Protein AF-A0A060BWV1-F1 (afdb_monomer)

Sequence (136 aa):
MEFATSACESIRKYGNKPITSNFLDAAINSGTGIDYFKLSKPLDFVAWDNYIEFQWGIAEDAAVSRDHALLRSYKGHKPFWVMEQQSGPCGWSKMGPTPTPGKLRLWTYEAVANGADTVVYFRWRACLFGRKILAR

Radius of gyration: 15.7 Å; Cα contacts (8 Å, |Δi|>4): 209; chains: 1; bounding box: 39×29×42 Å

InterPro domains:
  IPR003476 Glycoside hydrolase, family 42 [PTHR36447] (2-130)
  IPR013529 Glycoside hydrolase, family 42, N-terminal [PF02449] (2-131)
  IPR017853 Glycoside hydrolase superfamily [SSF51445] (9-131)

pLDDT: mean 89.51, std 11.51, range [46.09, 98.44]

Organism: NCBI:txid202669

Nearest PDB structures (foldseek):
  4uzs-assembly1_C  TM=8.770E-01  e=2.925E-06  Bifidobacterium bifidum S17
  4ucf-assembly1_C  TM=8.715E-01  e=5.628E-06  Bifidobacterium bifidum S17
  4uzs-assembly1_A  TM=8.643E-01  e=4.938E-06  Bifidobacterium bifidum S17
  4ucf-assembly1_A  TM=8.821E-01  e=1.3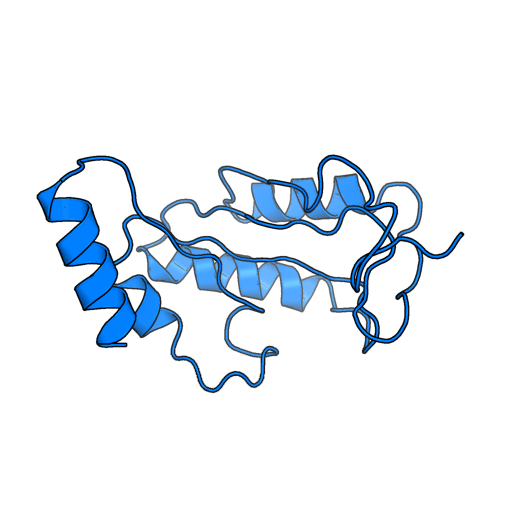18E-05  Bifidobacterium bifidum S17
  8ibt-assembly1_A  TM=8.858E-01  e=1.604E-05  Bifidobacterium longum subsp. infantis ATCC 15697 = JCM 1222 = DSM 20088

Solvent-accessible surface area (backbone atoms only — not comparable to full-atom values): 8004 Å² total; per-residue (Å²): 106,67,67,60,42,54,52,46,53,58,48,53,74,79,44,89,72,88,45,65,61,72,42,65,41,64,87,77,72,57,83,74,86,66,61,59,65,69,57,40,66,72,34,74,46,51,28,24,41,50,72,48,52,35,60,88,49,69,64,53,69,69,56,56,54,51,29,42,46,53,56,20,49,62,65,73,67,41,62,27,32,33,58,26,32,56,73,53,53,34,52,72,91,48,74,18,62,67,67,59,93,63,45,61,60,49,56,53,50,51,42,41,75,55,39,32,79,41,81,35,59,51,63,95,67,83,41,93,66,75,76,67,40,70,87,128

Structure (mmCIF, N/CA/C/O backbone):
data_AF-A0A060BWV1-F1
#
_entry.id   AF-A0A060BWV1-F1
#
loop_
_atom_site.group_PDB
_atom_site.id
_atom_site.type_symbol
_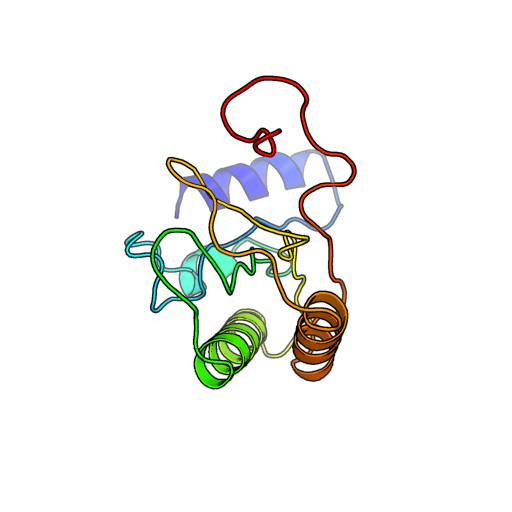atom_site.label_atom_id
_atom_site.label_alt_id
_atom_site.label_comp_id
_atom_site.label_asym_id
_atom_site.label_entity_id
_atom_site.label_seq_id
_atom_site.pdbx_PDB_ins_code
_atom_site.Cartn_x
_atom_site.Cartn_y
_atom_site.Cartn_z
_atom_site.occupancy
_atom_site.B_iso_or_equiv
_atom_site.auth_seq_id
_atom_site.auth_comp_id
_atom_site.auth_asym_id
_atom_site.auth_atom_id
_atom_site.pdbx_PDB_model_num
ATOM 1 N N . MET A 1 1 ? -3.581 14.058 11.736 1.00 87.38 1 MET A N 1
ATOM 2 C CA . MET A 1 1 ? -4.216 12.818 12.244 1.00 87.38 1 MET A CA 1
ATOM 3 C C . MET A 1 1 ? -5.689 13.032 12.567 1.00 87.38 1 MET A C 1
ATOM 5 O O . MET A 1 1 ? -6.490 12.213 12.151 1.00 87.38 1 MET A O 1
ATOM 9 N N . GLU A 1 2 ? -6.054 14.144 13.213 1.00 93.75 2 GLU A N 1
ATOM 10 C CA . GLU A 1 2 ? -7.442 14.525 13.542 1.00 93.75 2 GLU A CA 1
ATOM 11 C C . GLU A 1 2 ? -8.442 14.377 12.383 1.00 93.75 2 GLU A C 1
ATOM 13 O O . GLU A 1 2 ? -9.479 13.743 12.548 1.00 93.75 2 GLU A O 1
ATOM 18 N N . PHE A 1 3 ? -8.087 14.862 11.187 1.00 95.38 3 PHE A N 1
ATOM 19 C CA . PHE A 1 3 ? -8.939 14.740 10.000 1.00 95.38 3 PHE A CA 1
ATOM 20 C C . PHE A 1 3 ? -9.325 13.287 9.675 1.00 95.38 3 PHE A C 1
ATOM 22 O O . PHE A 1 3 ? -10.493 12.995 9.437 1.00 95.38 3 PHE A O 1
ATOM 29 N N . ALA A 1 4 ? -8.361 12.361 9.701 1.00 95.38 4 ALA A N 1
ATOM 30 C CA . ALA A 1 4 ? -8.623 10.956 9.398 1.00 95.38 4 ALA A CA 1
ATOM 31 C C . ALA A 1 4 ? -9.525 10.307 10.457 1.00 95.38 4 ALA A C 1
ATOM 33 O O . ALA A 1 4 ? -10.431 9.551 10.111 1.00 95.38 4 ALA A O 1
ATOM 34 N N . THR A 1 5 ? -9.316 10.637 11.735 1.00 97.19 5 THR A N 1
ATOM 35 C CA . THR A 1 5 ? -10.178 10.175 12.829 1.00 97.19 5 THR A CA 1
ATOM 36 C C . THR A 1 5 ? -11.611 10.675 12.649 1.00 97.19 5 THR A C 1
ATOM 38 O O . THR A 1 5 ? -12.531 9.861 12.618 1.00 97.19 5 THR A O 1
ATOM 41 N N . SER A 1 6 ? -11.794 11.980 12.428 1.00 97.94 6 SER A N 1
ATOM 42 C CA . SER A 1 6 ? -13.116 12.591 12.233 1.00 97.94 6 SER A CA 1
ATOM 43 C C . SER A 1 6 ? -13.848 12.030 11.003 1.00 97.94 6 SER A C 1
ATOM 45 O O . SER A 1 6 ? -15.054 11.766 11.053 1.00 97.94 6 SER A O 1
ATOM 47 N N . ALA A 1 7 ? -13.122 11.760 9.911 1.00 97.62 7 ALA A N 1
ATOM 48 C CA . ALA A 1 7 ? -13.679 11.099 8.734 1.00 97.62 7 ALA A CA 1
ATOM 49 C C . ALA A 1 7 ? -14.156 9.670 9.051 1.00 97.62 7 ALA A C 1
ATOM 51 O O . ALA A 1 7 ? -15.276 9.304 8.691 1.00 97.62 7 ALA A O 1
ATOM 52 N N . CYS A 1 8 ? -13.355 8.877 9.773 1.00 98.06 8 CYS A N 1
ATOM 53 C CA . CYS A 1 8 ? -13.742 7.522 10.178 1.00 98.06 8 CYS A CA 1
ATOM 54 C C . CYS A 1 8 ? -14.973 7.525 11.094 1.00 98.06 8 CYS A C 1
ATOM 56 O O . CYS A 1 8 ? -15.879 6.717 10.904 1.00 98.06 8 CYS A O 1
ATOM 58 N N . GLU A 1 9 ? -15.034 8.435 12.067 1.00 97.44 9 GLU A N 1
ATOM 59 C CA . GLU A 1 9 ? -16.188 8.591 12.964 1.00 97.44 9 GLU A CA 1
ATOM 60 C C . GLU A 1 9 ? -17.460 8.959 12.193 1.00 97.44 9 GLU A C 1
ATOM 62 O O . GLU A 1 9 ? -18.518 8.363 12.406 1.00 97.44 9 GLU A O 1
ATOM 67 N N . SER A 1 10 ? -17.343 9.882 11.236 1.00 97.69 10 SER A N 1
ATOM 68 C CA . SER A 1 10 ? -18.458 10.298 10.383 1.00 97.69 10 SER A CA 1
ATOM 69 C C . SER A 1 10 ? -18.976 9.155 9.508 1.00 97.69 10 SER A C 1
ATOM 71 O O . SER A 1 10 ? -20.188 8.974 9.398 1.00 97.69 10 SER A O 1
ATOM 73 N N . ILE A 1 11 ? -18.083 8.349 8.920 1.00 98.00 11 ILE A N 1
ATOM 74 C CA . ILE A 1 11 ? -18.467 7.165 8.133 1.00 98.00 11 ILE A CA 1
ATOM 75 C C . ILE A 1 11 ? -19.152 6.128 9.033 1.00 98.00 11 ILE A C 1
ATOM 77 O O . ILE A 1 11 ? -20.217 5.623 8.679 1.00 98.00 11 ILE A O 1
ATOM 81 N N . ARG A 1 12 ? -18.596 5.851 10.222 1.00 97.81 12 ARG A N 1
ATOM 82 C CA . ARG A 1 12 ? -19.160 4.886 11.185 1.00 97.81 12 ARG A CA 1
ATOM 83 C C . ARG A 1 12 ? -20.545 5.282 11.695 1.00 97.81 12 ARG A C 1
ATOM 85 O O . ARG A 1 12 ? -21.333 4.405 12.037 1.00 97.81 12 ARG A O 1
ATOM 92 N N . LYS A 1 13 ? -20.880 6.577 11.709 1.00 98.00 13 LYS A N 1
ATOM 93 C CA . LYS A 1 13 ? -22.228 7.048 12.067 1.00 98.00 13 LYS A CA 1
ATOM 94 C C . LYS A 1 13 ? -23.313 6.514 11.123 1.00 98.00 13 LYS A C 1
ATOM 96 O O . LYS A 1 13 ? -24.444 6.318 11.559 1.00 98.00 13 LYS A O 1
ATOM 101 N N . TYR A 1 14 ? -22.981 6.287 9.851 1.00 97.50 14 TYR A N 1
ATOM 102 C CA . TYR A 1 14 ? -23.947 5.914 8.811 1.00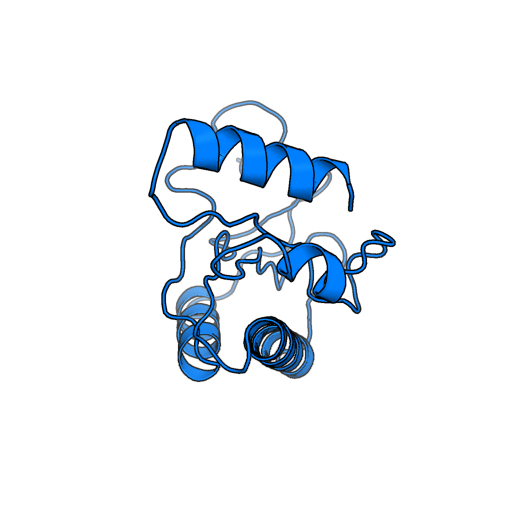 97.50 14 TYR A CA 1
ATOM 103 C C . TYR A 1 14 ? -23.629 4.579 8.119 1.00 97.50 14 TYR A C 1
ATOM 105 O O . TYR A 1 14 ? -24.329 4.194 7.185 1.00 97.50 14 TYR A O 1
ATOM 113 N N . GLY A 1 15 ? -22.596 3.855 8.557 1.00 96.19 15 GLY A N 1
ATOM 114 C CA . GLY A 1 15 ? -22.171 2.606 7.935 1.00 96.19 15 GLY A CA 1
ATOM 115 C C . GLY A 1 15 ? -21.398 1.695 8.883 1.00 96.19 15 GLY A C 1
ATOM 116 O O . GLY A 1 15 ? -20.798 2.135 9.856 1.00 96.19 15 GLY A O 1
ATOM 117 N N . ASN A 1 16 ? -21.401 0.400 8.572 1.00 96.00 16 ASN A N 1
ATOM 118 C CA . ASN A 1 16 ? -20.736 -0.652 9.352 1.00 96.00 16 ASN A CA 1
ATOM 119 C C . ASN A 1 16 ? -19.679 -1.426 8.545 1.00 96.00 16 ASN A C 1
ATOM 121 O O . ASN A 1 16 ? -19.246 -2.503 8.952 1.00 96.00 16 ASN A O 1
ATOM 125 N N . LYS A 1 17 ? -19.312 -0.918 7.365 1.00 97.75 17 LYS A N 1
ATOM 126 C CA . LYS A 1 17 ? -18.315 -1.545 6.495 1.00 97.75 17 LYS A CA 1
ATOM 127 C C . LYS A 1 17 ? -16.898 -1.200 6.969 1.00 97.75 17 LYS A C 1
ATOM 129 O O . LYS A 1 17 ? -16.714 -0.107 7.502 1.00 97.75 17 LYS A O 1
ATOM 134 N N . PRO A 1 18 ? -15.912 -2.089 6.744 1.00 97.56 18 PRO A N 1
ATOM 135 C CA . PRO A 1 18 ? -14.520 -1.803 7.066 1.00 97.56 18 PRO A CA 1
ATOM 136 C C . PRO A 1 18 ? -14.006 -0.540 6.368 1.00 97.56 18 PRO A C 1
ATOM 138 O O . PRO A 1 18 ? -14.265 -0.327 5.183 1.00 97.56 18 PRO A O 1
ATOM 141 N N . ILE A 1 19 ? -13.247 0.269 7.099 1.00 98.12 19 ILE A N 1
ATOM 142 C CA . ILE A 1 19 ? -12.666 1.533 6.654 1.00 98.12 19 ILE A CA 1
ATOM 143 C C . ILE A 1 19 ? -11.150 1.382 6.550 1.00 98.12 19 ILE A C 1
ATOM 145 O O . ILE A 1 19 ? -10.481 0.932 7.485 1.00 98.12 19 ILE A O 1
ATOM 149 N N . THR A 1 20 ? -10.601 1.820 5.422 1.00 97.56 20 THR A N 1
ATOM 150 C CA . THR A 1 20 ? -9.160 1.957 5.210 1.00 97.56 20 THR A CA 1
ATOM 151 C C . THR A 1 20 ? -8.857 3.244 4.444 1.00 97.56 20 THR A C 1
ATOM 153 O O . THR A 1 20 ? -9.759 3.914 3.944 1.00 97.56 20 THR A O 1
ATOM 156 N N . SER A 1 21 ? -7.576 3.573 4.350 1.00 95.25 21 SER A N 1
ATOM 157 C CA . SER A 1 21 ? -7.022 4.562 3.432 1.00 95.25 21 SER A CA 1
ATOM 158 C C . SER A 1 21 ? -5.721 3.983 2.906 1.00 95.25 21 SER A C 1
ATOM 160 O O . SER A 1 21 ? -4.979 3.361 3.668 1.00 95.25 21 SER A O 1
ATOM 162 N N . ASN A 1 22 ? -5.432 4.189 1.627 1.00 93.31 22 ASN A N 1
ATOM 163 C CA . ASN A 1 22 ? -4.161 3.776 1.062 1.00 93.31 22 ASN A CA 1
ATOM 164 C C . ASN A 1 22 ? -3.031 4.700 1.527 1.00 93.31 22 ASN A C 1
ATOM 166 O O . ASN A 1 22 ? -3.120 5.926 1.445 1.00 93.31 22 ASN A O 1
ATOM 170 N N . PHE A 1 23 ? -1.983 4.097 2.076 1.00 92.44 23 PHE A N 1
ATOM 171 C CA . PHE A 1 23 ? -0.745 4.767 2.447 1.00 92.44 23 PHE A CA 1
ATOM 172 C C . PHE A 1 23 ? 0.215 4.818 1.263 1.00 92.44 23 PHE A C 1
ATOM 174 O O . PHE A 1 23 ? 0.152 3.989 0.357 1.00 92.44 23 PHE A O 1
ATOM 181 N N . LEU A 1 24 ? 1.140 5.771 1.308 1.00 83.25 24 LEU A N 1
ATOM 182 C CA . LEU A 1 24 ? 2.249 5.844 0.367 1.00 83.25 24 LEU A CA 1
ATOM 183 C C . LEU A 1 24 ? 3.507 5.336 1.053 1.00 83.25 24 LEU A C 1
ATOM 185 O O . LEU A 1 24 ? 3.788 5.774 2.168 1.00 83.25 24 LEU A O 1
ATOM 189 N N . ASP A 1 25 ? 4.249 4.482 0.353 1.00 65.69 25 ASP A N 1
ATOM 190 C CA . ASP A 1 25 ? 5.667 4.171 0.574 1.00 65.69 25 ASP A CA 1
ATOM 191 C C . ASP A 1 25 ? 6.052 4.065 2.062 1.00 65.69 25 ASP A C 1
ATOM 193 O O . ASP A 1 25 ? 6.432 5.058 2.704 1.00 65.69 25 ASP A O 1
ATOM 197 N N . ALA A 1 26 ? 5.821 2.874 2.631 1.00 54.59 26 ALA A N 1
ATOM 198 C CA . ALA A 1 26 ? 5.709 2.652 4.068 1.00 54.59 26 ALA A CA 1
ATOM 199 C C . ALA A 1 26 ? 6.908 3.236 4.839 1.00 54.59 26 ALA A C 1
ATOM 201 O O . ALA A 1 26 ? 8.005 2.694 4.886 1.00 54.59 26 ALA A O 1
ATOM 202 N N . ALA A 1 27 ? 6.648 4.374 5.478 1.00 49.56 27 ALA A N 1
ATOM 203 C CA . ALA A 1 27 ? 7.484 5.104 6.430 1.00 49.56 27 ALA A CA 1
ATOM 204 C C . ALA A 1 27 ? 8.862 5.638 5.989 1.00 49.56 27 ALA A C 1
ATOM 206 O O . ALA A 1 27 ? 9.267 6.643 6.568 1.00 49.56 27 ALA A O 1
ATOM 207 N N . ILE A 1 28 ? 9.588 5.052 5.028 1.00 46.91 28 ILE A N 1
ATOM 208 C CA . ILE A 1 28 ? 11.001 5.435 4.796 1.00 46.91 28 ILE A CA 1
ATOM 209 C C . ILE A 1 28 ? 11.212 6.283 3.531 1.00 46.91 28 ILE A C 1
ATOM 211 O O . ILE A 1 28 ? 12.102 7.130 3.522 1.00 46.91 28 ILE A O 1
ATOM 215 N N . ASN A 1 29 ? 10.355 6.170 2.515 1.00 46.09 29 ASN A N 1
ATOM 216 C CA . ASN A 1 29 ? 10.628 6.782 1.206 1.00 46.09 29 ASN A CA 1
ATOM 217 C C . ASN A 1 29 ? 9.658 7.892 0.773 1.00 46.09 29 ASN A C 1
ATOM 219 O O . ASN A 1 29 ? 9.995 8.685 -0.104 1.00 46.09 29 ASN A O 1
ATOM 223 N N . SER A 1 30 ? 8.477 8.025 1.390 1.00 58.94 30 SER A N 1
ATOM 224 C CA . SER A 1 30 ? 7.485 8.979 0.865 1.00 58.94 30 SER A CA 1
ATOM 225 C C . SER A 1 30 ? 7.840 10.455 1.101 1.00 58.94 30 SER A C 1
ATOM 227 O O . SER A 1 30 ? 7.265 11.327 0.451 1.00 58.94 30 SER A O 1
ATOM 229 N N . GLY A 1 31 ? 8.728 10.769 2.057 1.00 65.12 31 GLY A N 1
ATOM 230 C CA . GLY A 1 31 ? 9.041 12.157 2.437 1.00 65.12 31 GLY A CA 1
ATOM 231 C C . GLY A 1 31 ? 7.813 12.967 2.886 1.00 65.12 31 GLY A C 1
ATOM 232 O O . GLY A 1 31 ? 7.871 14.189 2.972 1.00 65.12 31 GLY A O 1
ATOM 233 N N . THR A 1 32 ? 6.688 12.296 3.158 1.00 74.06 32 THR A N 1
ATOM 234 C CA . THR A 1 32 ? 5.376 12.928 3.378 1.00 74.06 32 THR A CA 1
ATOM 235 C C . THR A 1 32 ? 5.258 13.616 4.732 1.00 74.06 32 THR A C 1
ATOM 237 O O . THR A 1 32 ? 4.344 14.412 4.935 1.00 74.06 32 THR A O 1
ATOM 240 N N . GLY A 1 33 ? 6.131 13.279 5.686 1.00 81.19 33 GLY A N 1
ATOM 241 C CA . GLY A 1 33 ? 6.003 13.714 7.078 1.00 81.19 33 GLY A CA 1
ATOM 242 C C . GLY A 1 33 ? 4.798 13.102 7.807 1.00 81.19 33 GLY A C 1
ATOM 243 O O . GLY A 1 33 ? 4.439 13.567 8.889 1.00 81.19 33 GLY A O 1
ATOM 244 N N . ILE A 1 34 ? 4.154 12.077 7.234 1.00 86.25 34 ILE A N 1
ATOM 245 C CA . ILE A 1 34 ? 2.987 11.414 7.823 1.00 86.25 34 ILE A CA 1
ATOM 246 C C . ILE A 1 34 ? 3.436 10.248 8.708 1.00 86.25 34 ILE A C 1
ATOM 248 O O . ILE A 1 34 ? 4.091 9.310 8.262 1.00 86.25 34 ILE A O 1
ATOM 252 N N . ASP A 1 35 ? 3.012 10.270 9.971 1.00 89.38 35 ASP A N 1
ATOM 253 C CA . ASP A 1 35 ? 3.146 9.141 10.894 1.00 89.38 35 ASP A CA 1
ATOM 254 C C . ASP A 1 35 ? 2.068 8.087 10.581 1.00 89.38 35 ASP A C 1
ATOM 256 O O . ASP A 1 35 ? 0.944 8.141 11.094 1.00 89.38 35 ASP A O 1
ATOM 260 N N . TYR A 1 36 ? 2.397 7.14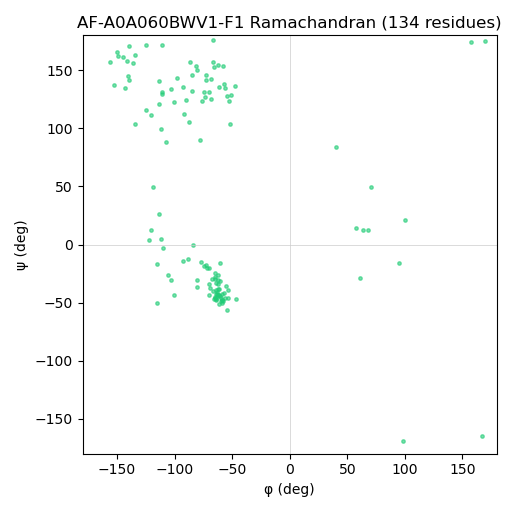3 9.696 1.00 90.44 36 TYR A N 1
ATOM 261 C CA . TYR A 1 36 ? 1.463 6.102 9.254 1.00 90.44 36 TYR A CA 1
ATOM 262 C C . TYR A 1 36 ? 1.047 5.142 10.366 1.00 90.44 36 TYR A C 1
ATOM 264 O O . TYR A 1 36 ? -0.080 4.641 10.354 1.00 90.44 36 TYR A O 1
ATOM 272 N N . PHE A 1 37 ? 1.899 4.933 11.371 1.00 90.75 37 PHE A N 1
ATOM 273 C CA . PHE A 1 37 ? 1.522 4.140 12.533 1.00 90.75 37 PHE A CA 1
ATOM 274 C C . PHE A 1 37 ? 0.388 4.823 13.305 1.00 90.75 37 PHE A C 1
ATOM 276 O O . PHE A 1 37 ? -0.630 4.191 13.590 1.00 90.75 37 PHE A O 1
ATOM 283 N N . LYS A 1 38 ? 0.488 6.133 13.574 1.00 92.50 38 LYS A N 1
ATOM 284 C CA . LYS A 1 38 ? -0.625 6.897 14.164 1.00 92.50 38 LYS A CA 1
ATOM 285 C C . LYS A 1 38 ? -1.844 6.954 13.244 1.00 92.50 38 LYS A C 1
ATOM 287 O O . LYS A 1 38 ? -2.957 6.818 13.750 1.00 92.50 38 LYS A O 1
ATOM 292 N N . LEU A 1 39 ? -1.652 7.102 11.931 1.00 92.62 39 LEU A N 1
ATOM 293 C CA . LEU A 1 39 ? -2.750 7.138 10.957 1.00 92.62 39 LEU A CA 1
ATOM 294 C C . LEU A 1 39 ? -3.516 5.813 10.875 1.00 92.62 39 LEU A C 1
ATOM 296 O O . LEU A 1 39 ? -4.715 5.814 10.618 1.00 92.62 39 LEU A O 1
ATOM 300 N N . SER A 1 40 ? -2.852 4.686 11.133 1.00 94.25 40 SER A N 1
ATOM 301 C CA . SER A 1 40 ? -3.474 3.358 11.107 1.00 94.25 40 SER A CA 1
ATOM 302 C C . SER A 1 40 ? -4.452 3.099 12.259 1.00 94.25 40 SER A C 1
ATOM 304 O O . SER A 1 40 ? -5.299 2.208 12.164 1.00 94.25 40 SER A O 1
ATOM 306 N N . LYS A 1 41 ? -4.352 3.863 13.357 1.00 95.50 41 LYS A N 1
ATOM 307 C CA . LYS A 1 41 ? -5.143 3.647 14.577 1.00 95.50 41 LYS A CA 1
ATOM 308 C C . LYS A 1 41 ? -6.659 3.719 14.342 1.00 95.50 41 LYS A C 1
ATOM 310 O O . LYS A 1 41 ? -7.332 2.779 14.764 1.00 95.50 41 LYS A O 1
ATOM 315 N N . PRO A 1 42 ? -7.212 4.759 13.685 1.00 96.88 42 PRO A N 1
ATOM 316 C CA . PRO A 1 42 ? -8.649 4.835 13.428 1.00 96.88 42 PRO A CA 1
ATOM 317 C C . PRO A 1 42 ? -9.157 3.860 12.352 1.00 96.88 42 PRO A C 1
ATOM 319 O O . PRO A 1 42 ? -10.363 3.618 12.316 1.00 96.88 42 PRO A O 1
ATOM 322 N N . LEU A 1 43 ? -8.285 3.298 11.504 1.00 97.12 43 LEU A N 1
ATOM 323 C CA . LEU A 1 43 ? -8.655 2.402 10.397 1.00 97.12 43 LEU A CA 1
ATOM 324 C C . LEU A 1 43 ? -8.891 0.964 10.873 1.00 97.12 43 LEU A C 1
ATOM 326 O O . LEU A 1 43 ? -8.281 0.518 11.846 1.00 97.12 43 LEU A O 1
ATOM 330 N N . ASP A 1 44 ? -9.717 0.201 10.158 1.00 97.06 44 ASP A N 1
ATOM 331 C CA . ASP A 1 44 ? -10.004 -1.199 10.501 1.00 97.06 44 ASP A CA 1
ATOM 332 C C . ASP A 1 44 ? -8.892 -2.140 10.010 1.00 97.06 44 ASP A C 1
ATOM 334 O O . ASP A 1 44 ? -8.486 -3.064 10.722 1.00 97.06 44 ASP A O 1
ATOM 338 N N . PHE A 1 45 ? -8.324 -1.842 8.842 1.00 96.88 45 PHE A N 1
ATOM 339 C CA . PHE A 1 45 ? -7.153 -2.503 8.268 1.00 96.88 45 PHE A CA 1
ATOM 340 C C . PHE A 1 45 ? -6.292 -1.489 7.509 1.00 96.88 45 PHE A C 1
ATOM 342 O O . PHE A 1 45 ? -6.752 -0.395 7.170 1.00 96.88 45 PHE A O 1
ATOM 349 N N . VAL A 1 46 ? -5.033 -1.838 7.255 1.00 95.81 46 VAL A N 1
ATOM 350 C CA . VAL A 1 46 ? -4.107 -0.982 6.506 1.00 95.81 46 VAL A CA 1
ATOM 351 C C . VAL A 1 46 ? -4.037 -1.409 5.050 1.00 95.81 46 VAL A C 1
ATOM 353 O O . VAL A 1 46 ? -4.075 -2.601 4.732 1.00 95.81 46 VAL A O 1
ATOM 356 N N . ALA A 1 47 ? -3.914 -0.418 4.179 1.00 96.31 47 ALA A N 1
ATOM 357 C CA . ALA A 1 47 ? -3.677 -0.619 2.767 1.00 96.31 47 ALA A CA 1
ATOM 358 C C . ALA A 1 47 ? -2.599 0.351 2.282 1.00 96.31 47 ALA A C 1
ATOM 360 O O . ALA A 1 47 ? -2.395 1.400 2.895 1.00 96.31 47 ALA A O 1
ATOM 361 N N . TRP A 1 48 ? -1.908 0.022 1.196 1.00 94.62 48 TRP A N 1
ATOM 362 C CA . TRP A 1 48 ? -0.900 0.913 0.618 1.00 94.62 48 TRP A CA 1
ATOM 363 C C . TRP A 1 48 ? -0.750 0.760 -0.890 1.00 94.62 48 TRP A C 1
ATOM 365 O O . TRP A 1 48 ? -1.208 -0.226 -1.476 1.00 94.62 48 TRP A O 1
ATOM 375 N N . ASP A 1 49 ? -0.075 1.737 -1.478 1.00 93.69 49 ASP A N 1
ATOM 376 C CA . ASP A 1 49 ? 0.265 1.786 -2.891 1.00 93.69 49 ASP A CA 1
ATOM 377 C C . ASP A 1 49 ? 1.726 1.361 -3.083 1.00 93.69 49 ASP A C 1
ATOM 379 O O . ASP A 1 49 ? 2.637 1.965 -2.514 1.00 93.69 49 ASP A O 1
ATOM 383 N N . ASN A 1 50 ? 1.943 0.330 -3.899 1.00 92.88 50 ASN A N 1
ATOM 384 C CA . ASN A 1 50 ? 3.228 -0.302 -4.167 1.00 92.88 50 ASN A CA 1
ATOM 385 C C . ASN A 1 50 ? 3.685 -0.044 -5.616 1.00 92.88 50 ASN A C 1
ATOM 387 O O . ASN A 1 50 ? 3.257 -0.724 -6.561 1.00 92.88 50 ASN A O 1
ATOM 391 N N . TYR A 1 51 ? 4.575 0.940 -5.781 1.00 91.25 51 TYR A N 1
ATOM 392 C CA . TYR A 1 51 ? 5.197 1.310 -7.055 1.00 91.25 51 TYR A CA 1
ATOM 393 C C . TYR A 1 51 ? 6.718 1.176 -6.962 1.00 91.25 51 TYR A C 1
ATOM 395 O O . TYR A 1 51 ? 7.373 1.942 -6.265 1.00 91.25 51 TYR A O 1
ATOM 403 N N . ILE A 1 52 ? 7.266 0.205 -7.687 1.00 91.12 52 ILE A N 1
ATOM 404 C CA . ILE A 1 52 ? 8.631 -0.298 -7.488 1.00 91.12 52 ILE A CA 1
ATOM 405 C C . ILE A 1 52 ? 9.571 0.309 -8.522 1.00 91.12 52 ILE A C 1
ATOM 407 O O . ILE A 1 52 ? 10.658 0.767 -8.193 1.00 91.12 52 ILE A O 1
ATOM 411 N N . GLU A 1 53 ? 9.136 0.366 -9.777 1.00 90.56 53 GLU A N 1
ATOM 412 C CA . GLU A 1 53 ? 9.868 0.983 -10.878 1.00 90.56 53 GLU A CA 1
ATOM 413 C C . GLU A 1 53 ? 9.195 2.296 -11.262 1.00 90.56 53 GLU A C 1
ATOM 415 O O . GLU A 1 53 ? 8.311 2.327 -12.122 1.00 90.56 53 GLU A O 1
ATOM 420 N N . PHE A 1 54 ? 9.589 3.384 -10.600 1.00 84.56 54 PHE A N 1
ATOM 421 C CA . PHE A 1 54 ? 8.959 4.691 -10.756 1.00 84.56 54 PHE A CA 1
ATOM 422 C C . PHE A 1 54 ? 9.876 5.699 -11.459 1.00 84.56 54 PHE A C 1
ATOM 424 O O . PHE A 1 54 ? 11.064 5.471 -11.674 1.00 84.56 54 PHE A O 1
ATOM 431 N N . GLN A 1 55 ? 9.334 6.868 -11.809 1.00 79.94 55 GLN A N 1
ATOM 432 C CA . GLN A 1 55 ? 10.057 7.902 -12.565 1.00 79.94 55 GLN A CA 1
ATOM 433 C C . GLN A 1 55 ? 11.326 8.451 -11.875 1.00 79.94 55 GLN A C 1
ATOM 435 O O . GLN A 1 55 ? 12.120 9.131 -12.521 1.00 79.94 55 GLN A O 1
ATOM 440 N N . TRP A 1 56 ? 11.490 8.205 -10.571 1.00 79.88 56 TRP A N 1
ATOM 441 C CA . TRP A 1 56 ? 12.599 8.709 -9.752 1.00 79.88 56 TRP A CA 1
ATOM 442 C C . TRP A 1 56 ? 13.586 7.622 -9.317 1.00 79.88 56 TRP A C 1
ATOM 444 O O . TRP A 1 56 ? 14.579 7.940 -8.670 1.00 79.88 56 TRP A O 1
ATOM 454 N N . GLY A 1 57 ? 13.329 6.355 -9.650 1.00 84.31 57 GLY A N 1
ATOM 455 C CA . GLY A 1 57 ? 14.184 5.255 -9.228 1.00 84.31 57 GLY A CA 1
ATOM 456 C C . GLY A 1 57 ? 13.481 3.906 -9.231 1.00 84.31 57 GLY A C 1
ATOM 457 O O . GLY A 1 57 ? 12.276 3.801 -9.464 1.00 84.31 57 GLY A O 1
ATOM 458 N N . ILE A 1 58 ? 14.280 2.878 -8.968 1.00 88.12 58 ILE A N 1
ATOM 459 C CA . ILE A 1 58 ? 13.836 1.497 -8.815 1.00 88.12 58 ILE A CA 1
ATOM 460 C C . ILE A 1 58 ? 14.080 1.116 -7.358 1.00 88.12 58 ILE A C 1
ATOM 462 O O . ILE A 1 58 ? 15.214 1.209 -6.889 1.00 88.12 58 ILE A O 1
ATOM 466 N N . ALA A 1 59 ? 13.023 0.739 -6.644 1.00 88.12 59 ALA A N 1
ATOM 467 C CA . ALA A 1 59 ? 13.132 0.252 -5.279 1.00 88.12 59 ALA A CA 1
ATOM 468 C C . ALA A 1 59 ? 13.831 -1.115 -5.255 1.00 88.12 59 ALA A C 1
ATOM 470 O O . ALA A 1 59 ? 13.625 -1.950 -6.136 1.00 88.12 59 ALA A O 1
ATOM 471 N N . GLU A 1 60 ? 14.655 -1.339 -4.236 1.00 89.88 60 GLU A N 1
ATOM 472 C CA . GLU A 1 60 ? 15.252 -2.648 -3.979 1.00 89.88 60 GLU A CA 1
ATOM 473 C C . GLU A 1 60 ? 14.200 -3.614 -3.425 1.00 89.88 60 GLU A C 1
ATOM 475 O O . GLU A 1 60 ? 13.411 -3.234 -2.557 1.00 89.88 60 GLU A O 1
ATOM 480 N N . ASP A 1 61 ? 14.240 -4.880 -3.840 1.00 89.81 61 ASP A N 1
ATOM 481 C CA . ASP A 1 61 ? 13.301 -5.917 -3.381 1.00 89.81 61 ASP A CA 1
ATOM 482 C C . ASP A 1 61 ? 13.250 -6.016 -1.840 1.00 89.81 61 ASP A C 1
ATOM 484 O O . ASP A 1 61 ? 12.188 -6.124 -1.229 1.00 89.81 61 ASP A O 1
ATOM 488 N N . ALA A 1 62 ? 14.400 -5.887 -1.168 1.00 90.69 62 ALA A N 1
ATOM 489 C CA . ALA A 1 62 ? 14.468 -5.905 0.294 1.00 90.69 62 ALA A CA 1
ATOM 490 C C . ALA A 1 62 ? 13.724 -4.724 0.947 1.00 90.69 62 ALA A C 1
ATOM 492 O O . ALA A 1 62 ? 13.170 -4.872 2.039 1.00 90.69 62 ALA A O 1
ATOM 493 N N . ALA A 1 63 ? 13.699 -3.557 0.296 1.00 88.56 63 ALA A N 1
ATOM 494 C CA . ALA A 1 63 ? 12.948 -2.403 0.775 1.00 88.56 63 ALA A CA 1
ATOM 495 C C . ALA A 1 63 ? 11.438 -2.639 0.637 1.00 88.56 63 ALA A C 1
ATOM 497 O O . ALA A 1 63 ? 10.709 -2.406 1.598 1.00 88.56 63 ALA A O 1
ATOM 498 N N . VAL A 1 64 ? 10.991 -3.187 -0.498 1.00 90.75 64 VAL A N 1
ATOM 499 C CA . VAL A 1 64 ? 9.578 -3.527 -0.745 1.00 90.75 64 VAL A CA 1
ATOM 500 C C . VAL A 1 64 ? 9.074 -4.545 0.286 1.00 90.75 64 VAL A C 1
ATOM 502 O O . VAL A 1 64 ? 8.058 -4.316 0.950 1.00 90.75 64 VAL A O 1
ATOM 505 N N . SER A 1 65 ? 9.821 -5.629 0.513 1.00 92.12 65 SER A N 1
ATOM 506 C CA . SER A 1 65 ? 9.467 -6.633 1.524 1.00 92.12 65 SER A CA 1
ATOM 507 C C . SER A 1 65 ? 9.466 -6.069 2.951 1.00 92.12 65 SER A C 1
ATOM 509 O O . SER A 1 65 ? 8.545 -6.355 3.724 1.00 92.12 65 SER A O 1
ATOM 511 N N . ARG A 1 66 ? 10.442 -5.227 3.316 1.00 91.31 66 ARG A N 1
ATOM 512 C CA . ARG A 1 66 ? 10.458 -4.543 4.621 1.00 91.31 66 ARG A CA 1
ATOM 513 C C . ARG A 1 66 ? 9.208 -3.683 4.809 1.00 91.31 66 ARG A C 1
ATOM 515 O O . ARG A 1 66 ? 8.619 -3.693 5.890 1.00 91.31 66 ARG A O 1
ATOM 522 N N . ASP A 1 67 ? 8.797 -2.963 3.776 1.00 91.12 67 ASP A N 1
ATOM 523 C CA . ASP A 1 67 ? 7.661 -2.047 3.828 1.00 91.12 67 ASP A CA 1
ATOM 524 C C . ASP A 1 67 ? 6.332 -2.814 3.969 1.00 91.12 67 ASP A C 1
ATOM 526 O O . ASP A 1 67 ? 5.479 -2.441 4.783 1.00 91.12 67 ASP A O 1
ATOM 530 N N . HIS A 1 68 ? 6.196 -3.972 3.309 1.00 93.69 68 HIS A N 1
ATOM 531 C CA . HIS A 1 68 ? 5.103 -4.913 3.574 1.00 93.69 68 HIS A CA 1
ATOM 532 C C . HIS A 1 68 ? 5.077 -5.398 5.033 1.00 93.69 68 HIS A C 1
ATOM 534 O O . HIS A 1 68 ? 4.025 -5.374 5.683 1.00 93.69 68 HIS A O 1
ATOM 540 N N . ALA A 1 69 ? 6.226 -5.814 5.576 1.00 92.44 69 ALA A N 1
ATOM 541 C CA . ALA A 1 69 ? 6.327 -6.268 6.963 1.00 92.44 69 ALA A CA 1
ATOM 542 C C . ALA A 1 69 ? 5.972 -5.150 7.962 1.00 92.44 69 ALA A C 1
ATOM 544 O O . ALA A 1 69 ? 5.286 -5.395 8.962 1.00 92.44 69 ALA A O 1
ATOM 545 N N . LEU A 1 70 ? 6.381 -3.912 7.669 1.00 91.12 70 LEU A N 1
ATOM 546 C CA . LEU A 1 70 ? 6.070 -2.740 8.477 1.00 91.12 70 LEU A CA 1
ATOM 547 C C . LEU A 1 70 ? 4.565 -2.454 8.499 1.00 91.12 70 LEU A C 1
ATOM 549 O O . LEU A 1 70 ? 3.995 -2.313 9.580 1.00 91.12 70 LEU A O 1
ATOM 553 N N . LEU A 1 71 ? 3.895 -2.444 7.346 1.00 90.38 71 LEU A N 1
ATOM 554 C CA . LEU A 1 71 ? 2.441 -2.261 7.278 1.00 90.38 71 LEU A CA 1
ATOM 555 C C . LEU A 1 71 ? 1.699 -3.346 8.048 1.00 90.38 71 LEU A C 1
ATOM 557 O O . LEU A 1 71 ? 0.834 -3.048 8.873 1.00 90.38 71 LEU A O 1
ATOM 561 N N . ARG A 1 72 ? 2.093 -4.606 7.855 1.00 92.25 72 ARG A N 1
ATOM 562 C CA . ARG A 1 72 ? 1.536 -5.732 8.604 1.00 92.25 72 ARG A CA 1
ATOM 563 C C . ARG A 1 72 ? 1.668 -5.530 10.122 1.00 92.25 72 ARG A C 1
ATOM 565 O O . ARG A 1 72 ? 0.765 -5.896 10.878 1.00 92.25 72 ARG A O 1
ATOM 572 N N . SER A 1 73 ? 2.752 -4.908 10.591 1.00 92.75 73 SER A N 1
ATOM 573 C CA . SER A 1 73 ? 2.956 -4.630 12.020 1.00 92.75 73 SER A CA 1
ATOM 574 C C . SER A 1 73 ? 1.965 -3.605 12.597 1.00 92.75 73 SER A C 1
ATOM 576 O O . SER A 1 73 ? 1.570 -3.724 13.758 1.00 92.75 73 SER A O 1
ATOM 578 N N . TYR A 1 74 ? 1.474 -2.652 11.796 1.00 93.00 74 TYR A N 1
ATOM 579 C CA . TYR A 1 74 ? 0.643 -1.534 12.272 1.00 93.00 74 TYR A CA 1
ATOM 580 C C . TYR A 1 74 ? -0.711 -1.959 12.848 1.00 93.00 74 TYR A C 1
ATOM 582 O O . TYR A 1 74 ? -1.275 -1.262 13.692 1.00 93.00 74 TYR A O 1
ATOM 590 N N . LYS A 1 75 ? -1.228 -3.121 12.435 1.00 93.75 75 LYS A N 1
ATOM 591 C CA . LYS A 1 75 ? -2.483 -3.694 12.949 1.00 93.75 75 LYS A CA 1
ATOM 592 C C . LYS A 1 75 ? -2.267 -4.990 13.732 1.00 93.75 75 LYS A C 1
ATOM 594 O O . LYS A 1 75 ? -3.183 -5.805 13.809 1.00 93.75 75 LYS A O 1
ATOM 599 N N . GLY A 1 76 ? -1.085 -5.176 14.325 1.00 92.62 76 GLY A N 1
ATOM 600 C CA . GLY A 1 76 ? -0.785 -6.341 15.164 1.00 92.62 76 GLY A CA 1
ATOM 601 C C . GLY A 1 76 ? -0.674 -7.631 14.355 1.00 92.62 76 GLY A C 1
ATOM 602 O O . GLY A 1 76 ? -1.323 -8.621 14.675 1.00 92.62 76 GLY A O 1
ATOM 603 N N . HIS A 1 77 ? 0.109 -7.600 13.274 1.00 93.56 77 HIS A N 1
ATOM 604 C CA . HIS A 1 77 ? 0.352 -8.724 12.361 1.00 93.56 77 HIS A CA 1
ATOM 605 C C . HIS A 1 77 ? -0.869 -9.242 11.586 1.00 93.56 77 HIS A C 1
ATOM 607 O O . HIS A 1 77 ? -0.784 -10.301 10.951 1.00 93.56 77 HIS A O 1
ATOM 613 N N . LYS A 1 78 ? -1.976 -8.488 11.592 1.00 94.69 78 LYS A N 1
ATOM 614 C CA . LYS A 1 78 ? -3.140 -8.745 10.739 1.00 94.69 78 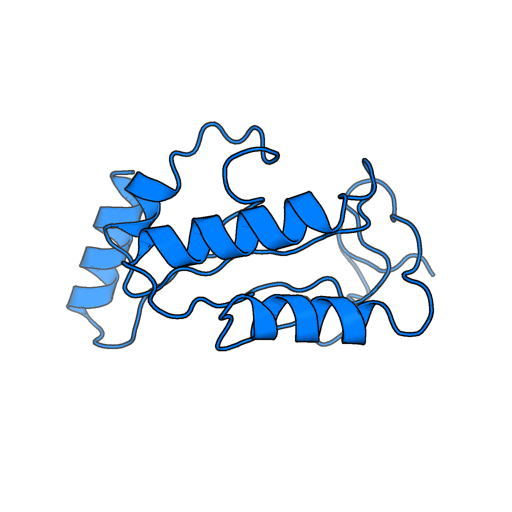LYS A CA 1
ATOM 615 C C . LYS A 1 78 ? -2.789 -8.556 9.257 1.00 94.69 78 LYS A C 1
ATOM 617 O O . LYS A 1 78 ? -1.898 -7.759 8.954 1.00 94.69 78 LYS A O 1
ATOM 622 N N . PRO A 1 79 ? -3.487 -9.254 8.345 1.00 96.50 79 PRO A N 1
ATOM 623 C CA . PRO A 1 79 ? -3.293 -9.047 6.919 1.00 96.50 79 PRO A CA 1
ATOM 624 C C . PRO A 1 79 ? -3.550 -7.596 6.498 1.00 96.50 79 PRO A C 1
ATOM 626 O O . PRO A 1 79 ? -4.313 -6.867 7.140 1.00 96.50 79 PRO A O 1
ATOM 629 N N . PHE A 1 80 ? -2.908 -7.193 5.406 1.00 96.94 80 PHE A N 1
ATOM 630 C CA . PHE A 1 80 ? -3.041 -5.867 4.803 1.00 96.94 80 PHE A CA 1
ATOM 631 C C . PHE A 1 80 ? -3.436 -5.986 3.333 1.00 96.94 80 PHE A C 1
ATOM 633 O O . PHE A 1 80 ? -3.468 -7.083 2.773 1.00 96.94 80 PHE A O 1
ATOM 640 N N . TRP A 1 81 ? -3.753 -4.858 2.703 1.00 98.06 81 TRP A N 1
ATOM 641 C CA . TRP A 1 81 ? -4.043 -4.802 1.271 1.00 98.06 81 TRP A CA 1
ATOM 642 C C . TRP A 1 81 ? -2.974 -4.007 0.521 1.00 98.06 81 TRP A C 1
ATOM 644 O O . TRP A 1 81 ? -2.534 -2.950 0.970 1.00 98.06 81 TRP A O 1
ATOM 654 N N . VAL A 1 82 ? -2.598 -4.474 -0.665 1.00 97.62 82 VAL A N 1
A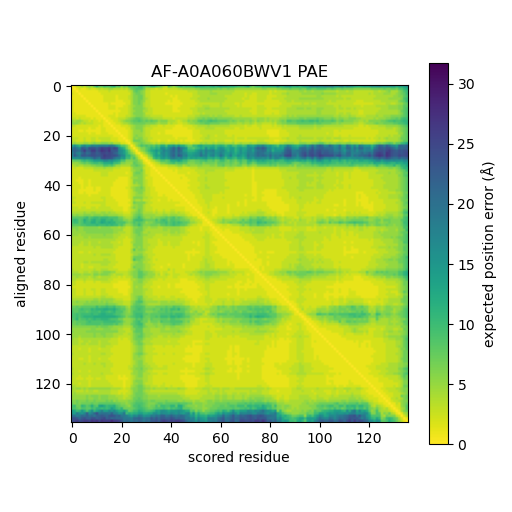TOM 655 C CA . VAL A 1 82 ? -1.998 -3.600 -1.677 1.00 97.62 82 VAL A CA 1
ATOM 656 C C . VAL A 1 82 ? -3.154 -2.999 -2.468 1.00 97.62 82 VAL A C 1
ATOM 658 O O . VAL A 1 82 ? -3.811 -3.709 -3.228 1.00 97.62 82 VAL A O 1
ATOM 661 N N . MET A 1 83 ? -3.455 -1.721 -2.235 1.00 98.00 83 MET A N 1
ATOM 662 C CA . MET A 1 83 ? -4.574 -1.025 -2.883 1.00 98.00 83 MET A CA 1
ATOM 663 C C . MET A 1 83 ? -4.221 -0.563 -4.298 1.00 98.00 83 MET A C 1
ATOM 665 O O . MET A 1 83 ? -5.086 -0.530 -5.171 1.00 98.00 83 MET A O 1
ATOM 669 N N . GLU A 1 84 ? -2.950 -0.248 -4.540 1.00 96.12 84 GLU A N 1
ATOM 670 C CA . GLU A 1 84 ? -2.444 0.040 -5.876 1.00 96.12 84 GLU A CA 1
ATOM 671 C C . GLU A 1 84 ? -1.124 -0.695 -6.112 1.00 96.12 84 GLU A C 1
ATOM 673 O O . GLU A 1 84 ? -0.079 -0.286 -5.628 1.00 96.12 84 GLU A O 1
ATOM 678 N N . GLN A 1 85 ? -1.147 -1.778 -6.881 1.00 96.25 85 GLN A N 1
ATOM 679 C CA . GLN A 1 85 ? 0.050 -2.438 -7.390 1.00 96.25 85 GLN A CA 1
ATOM 680 C C . GLN A 1 85 ? 0.389 -1.884 -8.774 1.00 96.25 85 GLN A C 1
ATOM 682 O O . GLN A 1 85 ? -0.485 -1.776 -9.644 1.00 96.25 85 GLN A O 1
ATOM 687 N N . GLN A 1 86 ? 1.671 -1.590 -9.001 1.00 93.69 86 GLN A N 1
ATOM 688 C CA . GLN A 1 86 ? 2.181 -1.223 -10.319 1.00 93.69 86 GLN A CA 1
ATOM 689 C C . GLN A 1 86 ? 1.799 -2.265 -11.383 1.00 93.69 86 GLN A C 1
ATOM 691 O O . GLN A 1 86 ? 2.123 -3.446 -11.266 1.00 93.69 86 GLN A O 1
ATOM 696 N N . SER A 1 87 ? 1.128 -1.805 -12.443 1.00 93.94 87 SER A N 1
ATOM 697 C CA . SER A 1 87 ? 0.597 -2.641 -13.533 1.00 93.94 87 SER A CA 1
ATOM 698 C C . SER A 1 87 ? 1.304 -2.438 -14.882 1.00 93.94 87 SER A C 1
ATOM 700 O O . SER A 1 87 ? 0.897 -3.000 -15.896 1.00 93.94 87 SER A O 1
ATOM 702 N N . GLY A 1 88 ? 2.364 -1.632 -14.914 1.00 92.12 88 GLY A N 1
ATOM 703 C CA . GLY A 1 88 ? 3.081 -1.262 -16.131 1.00 92.12 88 GLY A CA 1
ATOM 704 C C . GLY A 1 88 ? 4.028 -0.085 -15.888 1.00 92.12 88 GLY A C 1
ATOM 705 O O . GLY A 1 88 ? 4.301 0.236 -14.725 1.00 92.12 88 GLY A O 1
ATOM 706 N N . PRO A 1 89 ? 4.525 0.575 -16.951 1.00 89.44 89 PRO A N 1
ATOM 707 C CA . PRO A 1 89 ? 5.275 1.811 -16.785 1.00 89.44 89 PRO A CA 1
ATOM 708 C C . PRO A 1 89 ? 4.364 2.849 -16.127 1.00 89.44 89 PRO A C 1
ATOM 710 O O . PRO A 1 89 ? 3.195 2.998 -16.494 1.00 89.44 89 PRO A O 1
ATOM 713 N N . CYS A 1 90 ? 4.886 3.564 -15.139 1.00 84.50 90 CYS A N 1
ATOM 714 C CA . CYS A 1 90 ? 4.127 4.552 -14.387 1.00 84.50 90 CYS A CA 1
ATOM 715 C C . CYS A 1 90 ? 4.976 5.779 -14.066 1.00 84.50 90 CYS A C 1
ATOM 717 O O . CYS A 1 90 ? 6.204 5.751 -14.092 1.00 84.50 90 CYS A O 1
ATOM 719 N N . GLY A 1 91 ? 4.298 6.888 -13.802 1.00 80.31 91 GLY A N 1
ATOM 720 C CA . GLY A 1 91 ? 4.936 8.160 -13.524 1.00 80.31 91 GLY A CA 1
ATOM 721 C C . GLY A 1 91 ? 3.933 9.301 -13.518 1.00 80.31 91 GLY A C 1
ATOM 722 O O . GLY A 1 91 ? 2.743 9.108 -13.780 1.00 80.31 91 GLY A O 1
ATOM 723 N N . TRP A 1 92 ? 4.412 10.490 -13.177 1.00 78.00 92 TRP A N 1
ATOM 724 C CA . TRP A 1 92 ? 3.606 11.710 -13.112 1.00 78.00 92 TRP A CA 1
ATOM 725 C C . TRP A 1 92 ? 4.052 12.734 -14.149 1.00 78.00 92 TRP A C 1
ATOM 727 O O . TRP A 1 92 ? 3.231 13.250 -14.899 1.00 78.00 92 TRP A O 1
ATOM 737 N N . SER A 1 93 ? 5.353 13.013 -14.189 1.00 78.81 93 SER A N 1
ATOM 738 C CA . SER A 1 93 ? 5.975 13.967 -15.111 1.00 78.81 93 SER A CA 1
ATOM 739 C C . SER A 1 93 ? 6.688 13.256 -16.257 1.00 78.81 93 SER A C 1
ATOM 741 O O . SER A 1 93 ? 6.788 13.795 -17.354 1.00 78.81 93 SER A O 1
ATOM 743 N N . LYS A 1 94 ? 7.205 12.051 -15.996 1.00 81.00 94 LYS A N 1
ATOM 744 C CA . LYS A 1 94 ? 7.863 11.173 -16.966 1.00 81.00 94 LYS A CA 1
ATOM 745 C C . LYS A 1 94 ? 7.440 9.741 -16.683 1.00 81.00 94 LYS A C 1
ATOM 747 O O . LYS A 1 94 ? 7.272 9.386 -15.524 1.00 81.00 94 LYS A O 1
ATOM 752 N N . MET A 1 95 ? 7.290 8.921 -17.715 1.00 83.38 95 MET A N 1
ATOM 753 C CA . MET A 1 95 ? 7.029 7.496 -17.521 1.00 83.38 95 MET A CA 1
ATOM 754 C C . MET A 1 95 ? 8.316 6.798 -17.078 1.00 83.38 95 MET A C 1
ATOM 756 O O . MET A 1 95 ? 9.366 6.993 -17.689 1.00 83.38 95 MET A O 1
ATOM 760 N N . GLY A 1 96 ? 8.225 6.003 -16.014 1.00 83.69 96 GLY A N 1
ATOM 761 C CA . GLY A 1 96 ? 9.258 5.055 -15.620 1.00 83.69 96 GLY A CA 1
ATOM 762 C C . GLY A 1 96 ? 9.415 3.920 -16.640 1.00 83.69 96 GLY A C 1
ATOM 763 O O . GLY A 1 96 ? 8.665 3.851 -17.624 1.00 83.69 96 GLY A O 1
ATOM 764 N N . PRO A 1 97 ? 10.394 3.026 -16.426 1.00 87.50 97 PRO A N 1
ATOM 765 C CA . PRO A 1 97 ? 10.634 1.911 -17.327 1.00 87.50 97 PRO A CA 1
ATOM 766 C C . PRO A 1 97 ? 9.423 0.974 -17.386 1.00 87.50 97 PRO A C 1
ATOM 768 O O . PRO A 1 97 ? 8.600 0.905 -16.473 1.00 87.50 97 PRO A O 1
ATOM 771 N N . THR A 1 98 ? 9.303 0.257 -18.502 1.00 91.44 98 THR A N 1
ATOM 772 C CA . THR A 1 98 ? 8.310 -0.814 -18.618 1.00 91.44 98 THR A CA 1
ATOM 773 C C . THR A 1 98 ? 8.816 -2.025 -17.834 1.00 91.44 98 THR A C 1
ATOM 775 O O . THR A 1 98 ? 9.905 -2.507 -18.160 1.00 91.44 98 THR A O 1
ATOM 778 N N . PRO A 1 99 ? 8.046 -2.546 -16.859 1.00 92.94 99 PRO A N 1
ATOM 779 C CA . PRO A 1 99 ? 8.435 -3.741 -16.124 1.00 92.94 99 PRO A CA 1
ATOM 780 C C . PRO A 1 99 ? 8.695 -4.909 -17.078 1.00 92.94 99 PRO A C 1
ATOM 782 O O . PRO A 1 99 ? 7.903 -5.165 -17.991 1.00 92.94 99 PRO A O 1
ATOM 785 N N . THR A 1 100 ? 9.794 -5.634 -16.872 1.00 94.81 100 THR A N 1
ATOM 786 C CA . THR A 1 100 ? 10.128 -6.792 -17.710 1.00 94.81 100 THR A CA 1
ATOM 787 C C . THR A 1 100 ? 9.112 -7.933 -17.526 1.00 94.81 100 THR A C 1
ATOM 789 O O . THR A 1 100 ? 8.430 -8.006 -16.494 1.00 94.81 100 THR A O 1
ATOM 792 N N . PRO A 1 101 ? 8.983 -8.850 -18.509 1.00 97.19 101 PRO A N 1
ATOM 793 C CA . PRO A 1 101 ? 8.059 -9.976 -18.408 1.00 97.19 101 PRO A CA 1
ATOM 794 C C . PRO A 1 101 ? 8.223 -10.747 -17.092 1.00 97.19 101 PRO A C 1
ATOM 796 O O . PRO A 1 101 ? 9.326 -11.132 -16.715 1.00 97.19 101 PRO A O 1
ATOM 799 N N . GLY A 1 102 ? 7.110 -10.963 -16.386 1.00 97.06 102 GLY A N 1
ATOM 800 C CA . GLY A 1 102 ? 7.079 -11.667 -15.100 1.00 97.06 102 GLY A CA 1
ATOM 801 C C . GLY A 1 102 ? 7.140 -10.776 -13.854 1.00 97.06 102 GLY A C 1
ATOM 802 O O . GLY A 1 102 ? 6.738 -11.247 -12.792 1.00 97.06 102 GLY A O 1
ATOM 803 N N . LYS A 1 103 ? 7.528 -9.495 -13.951 1.00 95.56 103 LYS A N 1
ATOM 804 C CA . LYS A 1 103 ? 7.644 -8.621 -12.766 1.00 95.56 103 LYS A CA 1
ATOM 805 C C . LYS A 1 103 ? 6.331 -8.376 -12.030 1.00 95.56 103 LYS A C 1
ATOM 807 O O . LYS A 1 103 ? 6.282 -8.515 -10.817 1.00 95.56 103 LYS A O 1
ATOM 812 N N . LEU A 1 104 ? 5.233 -8.137 -12.747 1.00 96.62 104 LEU A N 1
ATOM 813 C CA . LEU A 1 104 ? 3.912 -7.994 -12.116 1.00 96.62 104 LEU A CA 1
ATOM 814 C C . LEU A 1 104 ? 3.542 -9.235 -11.291 1.00 96.62 104 LEU A C 1
ATOM 816 O O . LEU A 1 104 ? 3.034 -9.116 -10.177 1.00 96.62 104 LEU A O 1
ATOM 820 N N . ARG A 1 105 ? 3.829 -10.428 -11.830 1.00 97.94 105 ARG A N 1
ATOM 821 C CA . ARG A 1 105 ? 3.603 -11.707 -11.150 1.00 97.94 105 ARG A CA 1
ATOM 822 C C . ARG A 1 105 ? 4.490 -11.825 -9.907 1.00 97.94 105 ARG A C 1
ATOM 824 O O . ARG A 1 105 ? 3.977 -12.188 -8.855 1.00 97.94 105 ARG A O 1
ATOM 831 N N . LEU A 1 106 ? 5.776 -11.488 -10.025 1.00 96.88 106 LEU A N 1
ATOM 832 C CA . LEU A 1 106 ? 6.730 -11.470 -8.913 1.00 96.88 106 LEU A CA 1
ATOM 833 C C . LEU A 1 106 ? 6.229 -10.591 -7.760 1.00 96.88 106 LEU A C 1
ATOM 835 O O . LEU A 1 106 ? 6.030 -11.104 -6.666 1.00 96.88 106 LEU A O 1
ATOM 839 N N . TRP A 1 107 ? 5.936 -9.318 -8.026 1.00 96.69 107 TRP A N 1
ATOM 840 C CA . TRP A 1 107 ? 5.508 -8.354 -7.004 1.00 96.69 107 TRP A CA 1
ATOM 841 C C . TRP A 1 107 ? 4.186 -8.737 -6.339 1.00 96.69 107 TRP A C 1
ATOM 843 O O . TRP A 1 107 ? 3.980 -8.530 -5.147 1.00 96.69 107 TRP A O 1
ATOM 853 N N . THR A 1 108 ? 3.288 -9.359 -7.103 1.00 98.19 108 THR A N 1
ATOM 854 C CA . THR A 1 108 ? 2.018 -9.859 -6.565 1.00 98.19 108 THR A CA 1
ATOM 855 C C . THR A 1 108 ? 2.253 -10.995 -5.572 1.00 98.19 108 THR A C 1
ATOM 857 O O . THR A 1 108 ? 1.685 -10.981 -4.482 1.00 98.19 108 THR A O 1
ATOM 860 N N . TYR A 1 109 ? 3.101 -11.970 -5.913 1.00 98.19 109 TYR A N 1
ATOM 861 C CA . TYR A 1 109 ? 3.424 -13.056 -4.985 1.00 98.19 109 TYR A CA 1
ATOM 862 C C . TYR A 1 109 ? 4.275 -12.597 -3.80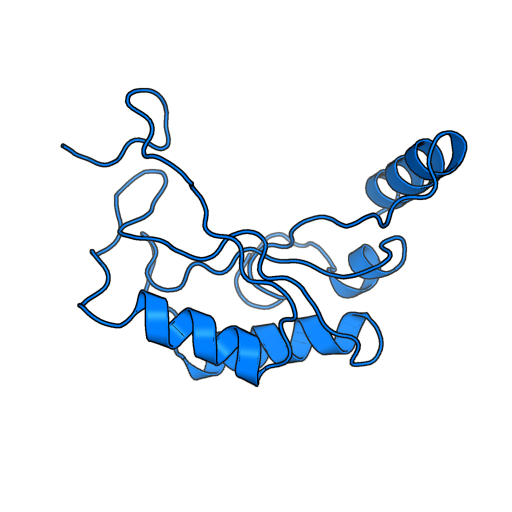9 1.00 98.19 109 TYR A C 1
ATOM 864 O O . TYR A 1 109 ? 4.091 -13.117 -2.715 1.00 98.19 109 TYR A O 1
ATOM 872 N N . GLU A 1 110 ? 5.164 -11.627 -4.007 1.00 97.19 110 GLU A N 1
ATOM 873 C CA . GLU A 1 110 ? 5.921 -11.004 -2.925 1.00 97.19 110 GLU A CA 1
ATOM 874 C C . GLU A 1 110 ? 4.978 -10.383 -1.886 1.00 97.19 110 GLU A C 1
ATOM 876 O O . GLU A 1 110 ? 5.097 -10.677 -0.695 1.00 97.19 110 GLU A O 1
ATOM 881 N N . ALA A 1 111 ? 3.988 -9.602 -2.327 1.00 97.38 111 ALA A N 1
ATOM 882 C CA . ALA A 1 111 ? 2.990 -9.018 -1.439 1.00 97.38 111 ALA A CA 1
ATOM 883 C C . ALA A 1 111 ? 2.221 -10.097 -0.661 1.00 97.38 111 ALA A C 1
ATOM 885 O O . ALA A 1 111 ? 2.109 -10.022 0.565 1.00 97.38 111 ALA A O 1
ATOM 886 N N . VAL A 1 112 ? 1.739 -11.134 -1.356 1.00 98.25 112 VAL A N 1
ATOM 887 C CA . VAL A 1 112 ? 1.020 -12.260 -0.734 1.00 98.25 112 VAL A CA 1
ATOM 888 C C . VAL A 1 112 ? 1.905 -12.997 0.276 1.00 98.25 112 VAL A C 1
ATOM 890 O O . VAL A 1 112 ? 1.467 -13.260 1.394 1.00 98.25 112 VAL A O 1
ATOM 893 N N . ALA A 1 113 ? 3.167 -13.273 -0.062 1.00 97.12 113 ALA A N 1
ATOM 894 C CA . ALA A 1 113 ? 4.121 -13.935 0.829 1.00 97.12 113 ALA A CA 1
ATOM 895 C C . ALA A 1 113 ? 4.404 -13.119 2.103 1.00 97.12 113 ALA A C 1
ATOM 897 O O . ALA A 1 113 ? 4.628 -13.693 3.168 1.00 97.12 113 ALA A O 1
ATOM 898 N N . ASN A 1 114 ? 4.333 -11.787 2.021 1.00 96.19 114 ASN A N 1
ATOM 899 C CA . ASN A 1 114 ? 4.471 -10.897 3.174 1.00 96.19 114 ASN A CA 1
ATOM 900 C C . ASN A 1 114 ? 3.161 -10.701 3.970 1.00 96.19 114 ASN A C 1
ATOM 902 O O . ASN A 1 114 ? 3.156 -10.015 4.997 1.00 96.19 114 ASN A O 1
ATOM 906 N N . GLY A 1 115 ? 2.059 -11.332 3.554 1.00 96.50 115 GLY A N 1
ATOM 907 C CA . GLY A 1 115 ? 0.780 -11.319 4.266 1.00 96.50 115 GLY A CA 1
ATOM 908 C C . GLY A 1 115 ? -0.255 -10.337 3.716 1.00 96.50 115 GLY A C 1
ATOM 909 O O . GLY A 1 115 ? -1.167 -9.955 4.456 1.00 96.50 115 GLY A O 1
ATOM 910 N N . ALA A 1 116 ? -0.128 -9.915 2.454 1.00 97.81 116 ALA A N 1
ATOM 911 C CA . ALA A 1 116 ? -1.219 -9.236 1.769 1.00 97.81 116 ALA A CA 1
ATOM 912 C C . ALA A 1 116 ? -2.366 -10.225 1.510 1.00 97.81 116 ALA A C 1
ATOM 914 O O . ALA A 1 116 ? -2.165 -11.262 0.881 1.00 97.81 116 ALA A O 1
ATOM 915 N N . ASP A 1 117 ? -3.573 -9.883 1.955 1.00 98.00 117 ASP A N 1
ATOM 916 C CA . ASP A 1 117 ? -4.791 -10.666 1.683 1.00 98.00 117 ASP A CA 1
ATOM 917 C C . ASP A 1 117 ? -5.457 -10.245 0.367 1.00 98.00 117 ASP A C 1
ATOM 919 O O . ASP A 1 117 ? -6.371 -10.884 -0.147 1.00 98.00 117 ASP A O 1
ATOM 923 N N . THR A 1 118 ? -5.033 -9.110 -0.191 1.00 98.38 118 THR A N 1
ATOM 924 C CA . THR A 1 118 ? -5.579 -8.564 -1.432 1.00 98.38 118 THR A CA 1
ATOM 925 C C . THR A 1 118 ? -4.524 -7.726 -2.143 1.00 98.38 118 THR A C 1
ATOM 927 O O . THR A 1 118 ? -3.822 -6.931 -1.515 1.00 98.38 118 THR A O 1
ATOM 930 N N . VAL A 1 119 ? -4.443 -7.892 -3.465 1.00 98.44 119 VAL A N 1
ATOM 931 C CA . VAL A 1 119 ? -3.615 -7.081 -4.364 1.00 98.44 119 VAL A CA 1
ATOM 932 C C . VAL A 1 119 ? -4.512 -6.510 -5.457 1.00 98.44 119 VAL A C 1
ATOM 934 O O . VAL A 1 119 ? -5.088 -7.252 -6.252 1.00 98.44 119 VAL A O 1
ATOM 937 N N . VAL A 1 120 ? -4.646 -5.188 -5.484 1.00 98.38 120 VAL A N 1
ATOM 938 C CA . VAL A 1 120 ? -5.451 -4.445 -6.456 1.00 98.38 120 VAL A CA 1
ATOM 939 C C . VAL A 1 120 ? -4.514 -3.659 -7.360 1.00 98.38 120 VAL A C 1
ATOM 941 O O . VAL A 1 120 ? -3.640 -2.943 -6.887 1.00 98.38 120 VAL A O 1
ATOM 944 N N . TYR A 1 121 ? -4.686 -3.772 -8.675 1.00 97.44 121 TYR A N 1
ATOM 945 C CA . TYR A 1 121 ? -3.887 -3.002 -9.624 1.00 97.44 121 TYR A CA 1
ATOM 946 C C . TYR A 1 121 ? -4.484 -1.618 -9.858 1.00 97.44 121 TYR A C 1
ATOM 948 O O . TYR A 1 121 ? -5.659 -1.486 -10.217 1.00 97.44 121 TYR A O 1
ATOM 956 N N . PHE A 1 122 ? -3.635 -0.593 -9.788 1.00 93.62 122 PHE A N 1
ATOM 957 C CA . PHE A 1 122 ? -3.940 0.683 -10.417 1.00 93.62 122 PHE A CA 1
ATOM 958 C C . PHE A 1 122 ? -3.357 0.661 -11.833 1.00 93.62 122 PHE A C 1
ATOM 960 O O . PHE A 1 122 ? -2.145 0.591 -12.027 1.00 93.62 122 PHE A O 1
ATOM 967 N N . ARG A 1 123 ? -4.166 0.654 -12.885 1.00 92.62 123 ARG A N 1
ATOM 968 C CA . ARG A 1 123 ? -5.629 0.799 -12.964 1.00 92.62 123 ARG A CA 1
ATOM 969 C C . ARG A 1 123 ? -6.198 -0.253 -13.903 1.00 92.62 123 ARG A C 1
ATOM 971 O O . ARG A 1 123 ? -5.476 -0.767 -14.746 1.00 92.62 123 ARG A O 1
ATOM 978 N N . TRP A 1 124 ? -7.508 -0.487 -13.830 1.00 93.25 124 TRP A N 1
ATOM 979 C CA . TRP A 1 124 ? -8.192 -1.466 -14.687 1.00 93.25 124 TRP A CA 1
ATOM 980 C C . TRP A 1 124 ? -7.938 -1.258 -16.190 1.00 93.25 124 TRP A C 1
ATOM 982 O O . TRP A 1 124 ? -7.647 -2.198 -16.920 1.00 93.25 124 TRP A O 1
ATOM 992 N N . ARG A 1 125 ? -8.043 -0.009 -16.661 1.00 92.88 125 ARG A N 1
ATOM 993 C CA . ARG A 1 125 ? -7.817 0.361 -18.065 1.00 92.88 125 ARG A CA 1
ATOM 994 C C . ARG A 1 125 ? -7.129 1.711 -18.160 1.00 92.88 125 ARG A C 1
ATOM 996 O O . ARG A 1 125 ? -7.569 2.653 -17.500 1.00 92.88 125 ARG A O 1
ATOM 1003 N N . ALA A 1 126 ? -6.108 1.807 -19.009 1.00 89.44 126 ALA A N 1
ATOM 1004 C CA . ALA A 1 126 ? -5.389 3.039 -19.329 1.00 89.44 126 ALA A CA 1
ATOM 1005 C C . ALA A 1 126 ? -6.331 4.214 -19.645 1.00 89.44 126 ALA A C 1
ATOM 1007 O O . ALA A 1 126 ? -7.310 4.063 -20.379 1.00 89.44 126 ALA A O 1
ATOM 1008 N N . CYS A 1 127 ? -6.017 5.395 -19.107 1.00 87.56 127 CYS A N 1
A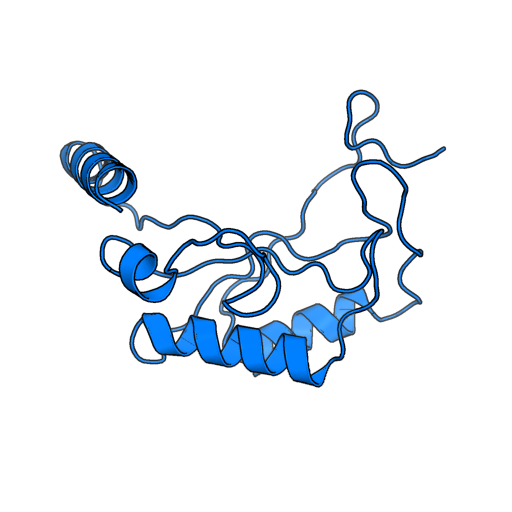TOM 1009 C CA . CYS A 1 127 ? -6.712 6.628 -19.468 1.00 87.56 127 CYS A CA 1
ATOM 1010 C C . CYS A 1 127 ? -6.304 7.082 -20.874 1.00 87.56 127 CYS A C 1
ATOM 1012 O O . CYS A 1 127 ? -5.142 6.954 -21.249 1.00 87.56 127 CYS A O 1
ATOM 1014 N N . LEU A 1 128 ? -7.242 7.682 -21.611 1.00 88.19 128 LEU A N 1
ATOM 1015 C CA . LEU A 1 128 ? -6.977 8.271 -22.930 1.00 88.19 128 LEU A CA 1
ATOM 1016 C C . LEU A 1 128 ? -6.634 9.769 -22.864 1.00 88.19 128 LEU A C 1
ATOM 1018 O O . LEU A 1 128 ? -6.147 10.324 -23.841 1.00 88.19 128 LEU A O 1
ATOM 1022 N N . PHE A 1 129 ? -6.897 10.419 -21.728 1.00 86.38 129 PHE A N 1
ATOM 1023 C CA . PHE A 1 129 ? -6.645 11.840 -21.478 1.00 86.38 129 PHE A CA 1
ATOM 1024 C C . PHE A 1 129 ? -6.338 12.091 -19.990 1.00 86.38 129 PHE A C 1
ATOM 1026 O O . PHE A 1 129 ? -6.644 11.260 -19.127 1.00 86.38 129 PHE A O 1
ATOM 1033 N N . GLY A 1 130 ? -5.744 13.251 -19.692 1.00 82.81 130 GLY A N 1
ATOM 1034 C CA . GLY A 1 130 ? -5.377 13.685 -18.339 1.00 82.81 130 GLY A CA 1
ATOM 1035 C C . GLY A 1 130 ? -3.906 13.442 -17.982 1.00 82.81 130 GLY A C 1
ATOM 1036 O O . GLY A 1 130 ? -3.087 13.116 -18.833 1.00 82.81 130 GLY A O 1
ATOM 1037 N N . ARG A 1 131 ? -3.562 13.613 -16.698 1.00 76.75 131 ARG A N 1
ATOM 1038 C CA . ARG A 1 131 ? -2.165 13.559 -16.214 1.00 76.75 131 ARG A CA 1
ATOM 1039 C C . ARG A 1 131 ? -1.574 12.150 -16.072 1.00 76.75 131 ARG A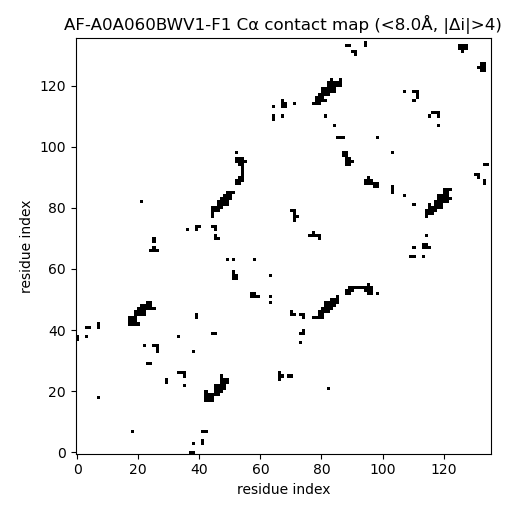 C 1
ATOM 1041 O O . ARG A 1 131 ? -0.371 12.024 -15.920 1.00 76.75 131 ARG A O 1
ATOM 1048 N N . LYS A 1 132 ? -2.403 11.103 -16.091 1.00 67.94 132 LYS A N 1
ATOM 1049 C CA . LYS A 1 132 ? -1.983 9.694 -15.948 1.00 67.94 132 LYS A CA 1
ATOM 1050 C C . LYS A 1 132 ? -2.349 8.880 -17.201 1.00 67.94 132 LYS A C 1
ATOM 1052 O O . LYS A 1 132 ? -3.029 7.856 -17.100 1.00 67.94 132 LYS A O 1
ATOM 1057 N N . ILE A 1 133 ? -1.995 9.388 -18.384 1.00 72.19 133 ILE A N 1
ATOM 1058 C CA . ILE A 1 133 ? -2.089 8.639 -19.647 1.00 72.19 133 ILE A CA 1
ATOM 1059 C C . ILE A 1 133 ? -0.829 7.795 -19.840 1.00 72.19 133 ILE A C 1
ATOM 1061 O O . ILE A 1 133 ? 0.259 8.214 -19.455 1.00 72.19 133 ILE A O 1
ATOM 1065 N N . LEU A 1 134 ? -0.971 6.619 -20.448 1.00 61.34 134 LEU A N 1
ATOM 1066 C CA . LEU A 1 134 ? 0.184 5.914 -20.998 1.00 61.34 134 LEU A CA 1
ATOM 1067 C C . LEU A 1 134 ? 0.671 6.705 -22.216 1.00 61.34 134 LEU A C 1
ATOM 1069 O O . LEU A 1 134 ? -0.148 7.102 -23.050 1.00 61.34 134 LEU A O 1
ATOM 1073 N N . ALA A 1 135 ? 1.978 6.970 -22.290 1.00 56.47 135 ALA A N 1
ATOM 1074 C CA . ALA A 1 135 ? 2.581 7.513 -23.502 1.00 56.47 135 ALA A CA 1
ATOM 1075 C C . ALA A 1 135 ? 2.227 6.574 -24.667 1.00 56.47 135 ALA A C 1
ATOM 1077 O O . ALA A 1 135 ? 2.360 5.356 -24.532 1.00 56.47 135 ALA A O 1
ATOM 1078 N N . ARG A 1 136 ? 1.677 7.143 -25.742 1.00 47.31 136 ARG A N 1
ATOM 1079 C CA . ARG A 1 136 ? 1.423 6.408 -26.983 1.00 47.31 136 ARG A CA 1
ATOM 1080 C C . ARG A 1 136 ? 2.726 6.158 -27.720 1.00 47.31 136 ARG A C 1
ATOM 1082 O O . ARG A 1 136 ? 3.593 7.057 -27.654 1.00 47.31 136 ARG A O 1
#

Secondary structure (DSSP, 8-state):
-HHHHHHHHHHHHH--S----EEESTTTT------HHHHHSSSSS-EEEE-SEETTEE--HHHHHHHHHHHHHHTTS--EEEEEEE-SS--SSS--PPPPTTHHHHHHHHHHHTTEEEEEEE-SS-BSSSTTBPP-

Mean predicted aligned error: 4.63 Å

Foldseek 3Di:
DVVLLVVLVVCVVPDDDFDEDADEQQPPPPPPPDPVLVSCVSGPAYEYEDDAFEPVDGHDLVSLLVSLLNRCPSNPNAAHAHQAYEPFFWYQPDTGHGDDPCVSVVSVVSSVVSRHPYYDHPPPDADPDDRTHDDD